Protein AF-A0A7S2JYT9-F1 (afdb_monomer_lite)

Structure (mmCIF, N/CA/C/O backbone):
data_AF-A0A7S2JYT9-F1
#
_entry.id   AF-A0A7S2JYT9-F1
#
loop_
_atom_site.group_PDB
_atom_site.id
_atom_site.type_symbol
_atom_site.label_atom_id
_atom_site.label_alt_id
_atom_site.label_comp_id
_atom_site.label_asym_id
_atom_site.label_entity_id
_atom_site.label_seq_id
_atom_site.pdbx_PDB_ins_code
_atom_site.Cartn_x
_atom_site.Cartn_y
_atom_site.Cartn_z
_atom_site.occupancy
_atom_site.B_iso_or_equiv
_atom_site.auth_seq_id
_atom_site.auth_comp_id
_atom_site.auth_asym_id
_atom_site.auth_atom_id
_atom_site.pdbx_PDB_model_num
ATOM 1 N N . MET A 1 1 ? 10.009 13.148 -35.431 1.00 74.81 1 MET A N 1
ATOM 2 C CA . MET A 1 1 ? 9.912 14.023 -34.236 1.00 74.81 1 MET A CA 1
ATOM 3 C C . MET A 1 1 ? 8.494 14.041 -33.675 1.00 74.81 1 MET A C 1
ATOM 5 O O . MET A 1 1 ? 8.329 13.652 -32.532 1.00 74.81 1 MET A O 1
ATOM 9 N N . VAL A 1 2 ? 7.475 14.397 -34.470 1.00 88.69 2 VAL A N 1
ATOM 10 C CA . VAL A 1 2 ? 6.062 14.398 -34.026 1.00 88.69 2 VAL A CA 1
ATOM 11 C C . VAL A 1 2 ? 5.580 13.004 -33.599 1.00 88.69 2 VAL A C 1
ATOM 13 O O . VAL A 1 2 ? 5.034 12.860 -32.515 1.00 88.69 2 VAL A O 1
ATOM 16 N N . GLU A 1 3 ? 5.858 11.960 -34.383 1.00 90.75 3 GLU A N 1
ATOM 17 C CA . GLU A 1 3 ? 5.462 10.581 -34.036 1.00 90.75 3 GLU A CA 1
ATOM 18 C C . GLU A 1 3 ? 6.107 10.079 -32.736 1.00 90.75 3 GLU A C 1
ATOM 20 O O . GLU A 1 3 ? 5.446 9.440 -31.922 1.00 90.75 3 GLU A O 1
ATOM 25 N N . ALA A 1 4 ? 7.378 10.421 -32.504 1.00 89.44 4 ALA A N 1
ATOM 26 C CA . ALA A 1 4 ? 8.089 10.062 -31.277 1.00 89.44 4 ALA A CA 1
ATOM 27 C C . ALA A 1 4 ? 7.482 10.748 -30.040 1.00 89.44 4 ALA A C 1
ATOM 29 O O . ALA A 1 4 ? 7.328 10.108 -29.003 1.00 89.44 4 ALA A O 1
ATOM 30 N N . LEU A 1 5 ? 7.079 12.018 -30.165 1.00 87.81 5 LEU A N 1
ATOM 31 C CA . LEU A 1 5 ? 6.386 12.746 -29.098 1.00 87.81 5 LEU A CA 1
ATOM 32 C C . LEU A 1 5 ? 5.011 12.134 -28.805 1.00 87.81 5 LEU A C 1
ATOM 34 O O . LEU A 1 5 ? 4.686 11.880 -27.650 1.00 87.81 5 LEU A O 1
ATOM 38 N N . VAL A 1 6 ? 4.237 11.805 -29.843 1.00 93.50 6 VAL A N 1
ATOM 39 C CA . VAL A 1 6 ? 2.924 11.155 -29.686 1.00 93.50 6 VAL A CA 1
ATOM 40 C C . VAL A 1 6 ? 3.054 9.789 -29.004 1.00 93.50 6 VAL A C 1
ATOM 42 O O . VAL A 1 6 ? 2.253 9.461 -28.126 1.00 93.50 6 VAL A O 1
ATOM 45 N N . ALA A 1 7 ? 4.070 9.000 -29.366 1.00 92.75 7 ALA A N 1
ATOM 46 C CA . ALA A 1 7 ? 4.347 7.717 -28.726 1.00 92.75 7 ALA A CA 1
ATOM 47 C C . ALA A 1 7 ? 4.729 7.884 -27.245 1.00 92.75 7 ALA A C 1
ATOM 49 O O . ALA A 1 7 ? 4.215 7.158 -26.392 1.00 92.75 7 ALA A O 1
ATOM 50 N N . GLN A 1 8 ? 5.573 8.868 -26.925 1.00 91.12 8 GLN A N 1
ATOM 51 C CA . GLN A 1 8 ? 5.970 9.166 -25.549 1.00 91.12 8 GLN A CA 1
ATOM 52 C C . GLN A 1 8 ? 4.782 9.627 -24.694 1.00 91.12 8 GLN A C 1
ATOM 54 O O . GLN A 1 8 ? 4.602 9.144 -23.578 1.00 91.12 8 GLN A O 1
ATOM 59 N N . GLU A 1 9 ? 3.924 10.503 -25.217 1.00 93.00 9 GLU A N 1
ATOM 60 C CA . GLU A 1 9 ? 2.704 10.920 -24.522 1.00 93.00 9 GLU A CA 1
ATOM 61 C C . GLU A 1 9 ? 1.734 9.754 -24.303 1.00 93.00 9 GLU A C 1
ATOM 63 O O . GLU A 1 9 ? 1.107 9.641 -23.248 1.00 93.00 9 GLU A O 1
ATOM 68 N N . ALA A 1 10 ? 1.587 8.874 -25.298 1.00 93.31 10 ALA A N 1
ATOM 69 C CA . ALA A 1 10 ? 0.753 7.687 -25.169 1.00 93.31 10 ALA A CA 1
ATOM 70 C C . ALA A 1 10 ? 1.278 6.746 -24.074 1.00 93.31 10 ALA A C 1
ATOM 72 O O . ALA A 1 10 ? 0.476 6.245 -23.281 1.00 93.31 10 ALA A O 1
ATOM 73 N N . ALA A 1 11 ? 2.600 6.557 -23.999 1.00 92.88 11 ALA A N 1
ATOM 74 C CA . ALA A 1 11 ? 3.252 5.793 -22.942 1.00 92.88 11 ALA A CA 1
ATOM 75 C C . ALA A 1 11 ? 3.037 6.436 -21.562 1.00 92.88 11 ALA A C 1
ATOM 77 O O . ALA A 1 11 ? 2.594 5.747 -20.645 1.00 92.88 11 ALA A O 1
ATOM 78 N N . GLY A 1 12 ? 3.220 7.755 -21.436 1.00 92.12 12 GLY A N 1
ATOM 79 C CA . GLY A 1 12 ? 2.976 8.481 -20.184 1.00 92.12 12 GLY A CA 1
ATOM 80 C C . GLY A 1 12 ? 1.532 8.336 -19.689 1.00 92.12 12 GLY A C 1
ATOM 81 O O . GLY A 1 12 ? 1.294 7.955 -18.545 1.00 92.12 12 GLY A O 1
ATOM 82 N N . ARG A 1 13 ? 0.542 8.504 -20.578 1.00 93.69 13 ARG A N 1
ATOM 83 C CA . ARG A 1 13 ? -0.877 8.280 -20.235 1.00 93.69 13 ARG A CA 1
ATOM 84 C C . ARG A 1 13 ? -1.160 6.834 -19.825 1.00 93.69 13 ARG A C 1
ATOM 86 O O . ARG A 1 13 ? -2.035 6.580 -18.996 1.00 93.69 13 ARG A O 1
ATOM 93 N N . ALA A 1 14 ? -0.4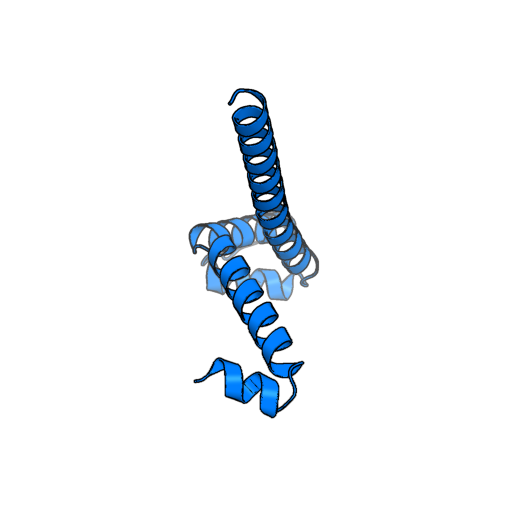87 5.863 -20.440 1.00 93.50 14 ALA A N 1
ATOM 94 C CA . ALA A 1 14 ? -0.628 4.463 -20.060 1.00 93.50 14 ALA A CA 1
ATOM 95 C C . ALA A 1 14 ? -0.054 4.205 -18.659 1.00 93.50 14 ALA A C 1
ATOM 97 O O . ALA A 1 14 ? -0.731 3.575 -17.846 1.00 93.50 14 ALA A O 1
ATOM 98 N N . GLU A 1 15 ? 1.127 4.741 -18.356 1.00 92.06 15 GLU A N 1
ATOM 99 C CA . GLU A 1 15 ? 1.771 4.621 -17.048 1.00 92.06 15 GLU A CA 1
ATOM 100 C C . GLU A 1 15 ? 0.934 5.266 -15.934 1.00 92.06 15 GLU A C 1
ATOM 102 O O . GLU A 1 15 ? 0.695 4.638 -14.901 1.00 92.06 15 GLU A O 1
ATOM 107 N N . GLU A 1 16 ? 0.399 6.467 -16.160 1.00 91.38 16 GLU A N 1
ATOM 108 C CA . GLU A 1 16 ? -0.484 7.143 -15.203 1.00 91.38 16 GLU A CA 1
ATOM 109 C C . GLU A 1 16 ? -1.741 6.324 -14.904 1.00 91.38 16 GLU A C 1
ATOM 111 O O . GLU A 1 16 ? -2.113 6.144 -13.741 1.00 91.38 16 GLU A O 1
ATOM 116 N N . ARG A 1 17 ? -2.381 5.770 -15.943 1.00 93.56 17 ARG A N 1
ATOM 117 C CA . ARG A 1 17 ? -3.550 4.893 -15.775 1.00 93.56 17 ARG A CA 1
ATOM 118 C C . ARG A 1 17 ? -3.204 3.641 -14.984 1.00 93.56 17 ARG A C 1
ATOM 120 O O . ARG A 1 17 ? -3.973 3.257 -14.105 1.00 93.56 17 ARG A O 1
ATOM 127 N N . GLN A 1 18 ? -2.058 3.025 -15.261 1.00 91.56 18 GLN A N 1
ATOM 128 C CA . GLN A 1 18 ? -1.603 1.859 -14.509 1.00 91.56 18 GLN A CA 1
ATOM 129 C C . GLN A 1 18 ? -1.310 2.214 -13.049 1.00 91.56 18 GLN A C 1
ATOM 131 O O . GLN A 1 18 ? -1.725 1.487 -12.150 1.00 91.56 18 GLN A O 1
ATOM 136 N N . ARG A 1 19 ? -0.656 3.349 -12.785 1.00 89.19 19 ARG A N 1
ATOM 137 C CA . ARG A 1 19 ? -0.399 3.824 -11.421 1.00 89.19 19 ARG A CA 1
ATOM 138 C C . ARG A 1 19 ? -1.704 4.076 -10.669 1.00 89.19 19 ARG A C 1
ATOM 140 O O . ARG A 1 19 ? -1.854 3.606 -9.544 1.00 89.19 19 ARG A O 1
ATOM 147 N N . ALA A 1 20 ? -2.664 4.754 -11.295 1.00 92.19 20 ALA A N 1
ATOM 148 C CA . ALA A 1 20 ? -3.981 4.989 -10.713 1.00 92.19 20 ALA A CA 1
ATOM 149 C C . ALA A 1 20 ? -4.738 3.678 -10.444 1.00 92.19 20 ALA A C 1
ATOM 151 O O . ALA A 1 20 ? -5.385 3.548 -9.405 1.00 92.19 20 ALA A O 1
ATOM 152 N N . ALA A 1 21 ? -4.640 2.695 -11.344 1.00 92.75 21 ALA A N 1
ATOM 153 C CA . ALA A 1 21 ? -5.233 1.376 -11.149 1.00 92.75 21 ALA A CA 1
ATOM 154 C C . ALA A 1 21 ? -4.614 0.646 -9.947 1.00 92.75 21 ALA A C 1
ATOM 156 O O . ALA A 1 21 ? -5.360 0.182 -9.089 1.00 92.75 21 ALA A O 1
ATOM 157 N N . ARG A 1 22 ? -3.277 0.633 -9.828 1.00 91.88 22 ARG A N 1
ATOM 158 C CA . ARG A 1 22 ? -2.564 0.034 -8.683 1.00 91.88 22 ARG A CA 1
ATOM 159 C C . ARG A 1 22 ? -2.971 0.668 -7.352 1.00 91.88 22 ARG A C 1
ATOM 161 O O . ARG A 1 22 ? -3.252 -0.041 -6.393 1.00 91.88 22 ARG A O 1
ATOM 168 N N . LEU A 1 23 ? -3.057 1.999 -7.301 1.00 93.00 23 LEU A N 1
ATOM 169 C CA . LEU A 1 23 ? -3.496 2.718 -6.100 1.00 93.00 23 LEU A CA 1
ATOM 170 C C . LEU A 1 23 ? -4.926 2.332 -5.695 1.00 93.00 23 LEU A C 1
ATOM 172 O O . LEU A 1 23 ? -5.190 2.056 -4.527 1.00 93.00 23 LEU A O 1
ATOM 176 N N . ARG A 1 24 ? -5.851 2.280 -6.662 1.00 93.25 24 ARG A N 1
ATOM 177 C CA . ARG A 1 24 ? -7.245 1.885 -6.407 1.00 93.25 24 ARG A CA 1
ATOM 178 C C . ARG A 1 24 ? -7.349 0.444 -5.934 1.00 93.25 24 ARG A C 1
ATOM 180 O O . ARG A 1 24 ? -8.103 0.183 -5.005 1.00 93.25 24 ARG A O 1
ATOM 187 N N . GLU A 1 25 ? -6.605 -0.465 -6.553 1.00 94.25 25 GLU A N 1
ATOM 188 C CA . GLU A 1 25 ? -6.590 -1.880 -6.184 1.00 94.25 25 GLU A CA 1
ATOM 189 C C . GLU A 1 25 ? -6.209 -2.058 -4.712 1.00 94.25 25 GLU A C 1
ATO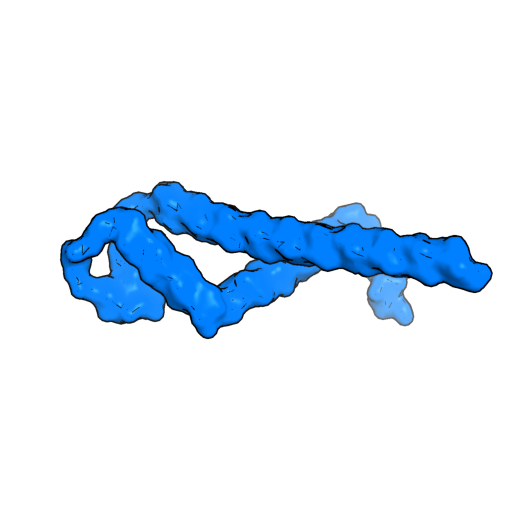M 191 O O . GLU A 1 25 ? -6.950 -2.694 -3.968 1.00 94.25 25 GLU A O 1
ATOM 196 N N . VAL A 1 26 ? -5.126 -1.414 -4.270 1.00 95.44 26 VAL A N 1
ATOM 197 C CA . VAL A 1 26 ? -4.662 -1.476 -2.877 1.00 95.44 26 VAL A CA 1
ATOM 198 C C . VAL A 1 26 ? -5.722 -0.955 -1.900 1.00 95.44 26 VAL A C 1
ATOM 200 O O . VAL A 1 26 ? -5.985 -1.578 -0.872 1.00 95.44 26 VAL A O 1
ATOM 203 N N . VAL A 1 27 ? -6.383 0.159 -2.223 1.00 95.06 27 VAL A N 1
ATOM 204 C CA . VAL A 1 27 ? -7.450 0.721 -1.376 1.00 95.06 27 VAL A CA 1
ATOM 205 C C . VAL A 1 27 ? -8.673 -0.201 -1.323 1.00 95.06 27 VAL A C 1
ATOM 207 O O . VAL A 1 27 ? -9.251 -0.389 -0.253 1.00 95.06 27 VAL A O 1
ATOM 210 N N . VAL A 1 28 ? -9.071 -0.784 -2.457 1.00 96.00 28 VAL A N 1
ATOM 211 C CA . VAL A 1 28 ? -10.215 -1.705 -2.539 1.00 96.00 28 VAL A CA 1
ATOM 212 C C . VAL A 1 28 ? -9.933 -2.995 -1.779 1.00 96.00 28 VAL A C 1
ATOM 214 O O . VAL A 1 28 ? -10.781 -3.424 -1.001 1.00 96.00 28 VAL A O 1
ATOM 217 N N . GLN A 1 29 ? -8.746 -3.579 -1.952 1.00 95.38 29 GLN A N 1
ATOM 218 C CA . GLN A 1 29 ? -8.319 -4.764 -1.209 1.00 95.38 29 GLN A CA 1
ATOM 219 C C . GLN A 1 29 ? -8.330 -4.485 0.290 1.00 95.38 29 GLN A C 1
ATOM 221 O O . GLN A 1 29 ? -8.959 -5.229 1.042 1.00 95.38 29 GLN A O 1
ATOM 226 N N . LYS A 1 30 ? -7.749 -3.357 0.724 1.00 96.06 30 LYS A N 1
ATOM 227 C CA . LYS A 1 30 ? -7.724 -3.024 2.147 1.00 96.06 30 LYS A CA 1
ATOM 228 C C . LYS A 1 30 ? -9.122 -2.837 2.733 1.00 96.06 30 LYS A C 1
ATOM 230 O O . LYS A 1 30 ? -9.403 -3.296 3.840 1.00 96.06 30 LYS A O 1
ATOM 235 N N . LYS A 1 31 ? -10.018 -2.194 1.984 1.00 95.44 31 LYS A N 1
ATOM 236 C CA . LYS A 1 31 ? -11.418 -2.044 2.384 1.00 95.44 31 LYS A CA 1
ATOM 237 C C . LYS A 1 31 ? -12.119 -3.401 2.484 1.00 95.44 31 LYS A C 1
ATOM 239 O O . LYS A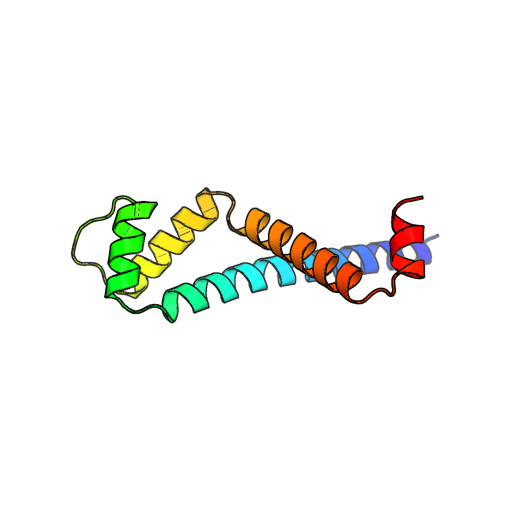 1 31 ? -12.802 -3.639 3.473 1.00 95.44 31 LYS A O 1
ATOM 244 N N . ALA A 1 32 ? -11.922 -4.287 1.510 1.00 96.00 32 ALA A N 1
ATOM 245 C CA . ALA A 1 32 ? -12.508 -5.625 1.514 1.00 96.00 32 ALA A CA 1
ATOM 246 C C . ALA A 1 32 ? -12.010 -6.473 2.697 1.00 96.00 32 ALA A C 1
ATOM 248 O O . ALA A 1 32 ? -12.815 -7.153 3.327 1.00 96.00 32 ALA A O 1
ATOM 249 N N . GLU A 1 33 ? -10.722 -6.386 3.053 1.00 95.06 33 GLU A 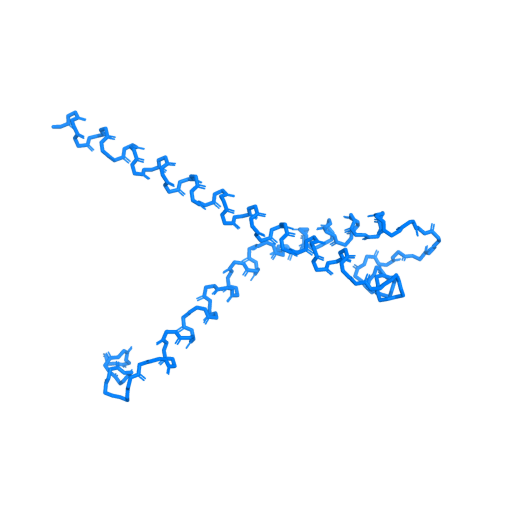N 1
ATOM 250 C CA . GLU A 1 33 ? -10.173 -7.023 4.261 1.00 95.06 33 GLU A CA 1
ATOM 251 C C . GLU A 1 33 ? -10.919 -6.567 5.522 1.00 95.06 33 GLU A C 1
ATOM 253 O O . GLU A 1 33 ? -11.360 -7.392 6.319 1.00 95.06 33 GLU A O 1
ATOM 258 N N . LEU A 1 34 ? -11.102 -5.254 5.692 1.00 94.94 34 LEU A N 1
ATOM 259 C CA . LEU A 1 34 ? -11.813 -4.699 6.844 1.00 94.94 34 LEU A CA 1
ATOM 260 C C . LEU A 1 34 ? -13.307 -5.063 6.826 1.00 94.94 34 LEU A C 1
ATOM 262 O O . LEU A 1 34 ? -13.885 -5.369 7.865 1.00 94.94 34 LEU A O 1
ATOM 266 N N . GLU A 1 35 ? -13.955 -5.065 5.663 1.00 94.75 35 GLU A N 1
ATOM 267 C CA . GLU A 1 35 ? -15.361 -5.469 5.543 1.00 94.75 35 GLU A CA 1
ATOM 268 C C . GLU A 1 35 ? -15.562 -6.968 5.811 1.00 94.75 35 GLU A C 1
ATOM 270 O O . GLU A 1 35 ? -16.605 -7.354 6.349 1.00 94.75 35 GLU A O 1
ATOM 275 N N . ALA A 1 36 ? -14.568 -7.806 5.511 1.00 95.81 36 ALA A N 1
ATOM 276 C CA . ALA A 1 36 ? -14.585 -9.235 5.809 1.00 95.81 36 ALA A CA 1
ATOM 277 C C . ALA A 1 36 ? -14.372 -9.540 7.303 1.00 95.81 36 ALA A C 1
ATOM 279 O O . ALA A 1 36 ? -14.879 -10.552 7.790 1.00 95.81 36 ALA A O 1
ATOM 280 N N . MET A 1 37 ? -13.692 -8.663 8.051 1.00 93.81 37 MET A N 1
ATOM 281 C CA . MET A 1 37 ? -13.462 -8.867 9.484 1.00 93.81 37 MET A CA 1
ATOM 282 C C . MET A 1 37 ? -14.775 -8.900 10.295 1.00 93.81 37 MET A C 1
ATOM 284 O O . MET A 1 37 ? -15.751 -8.184 9.997 1.00 93.81 37 MET A O 1
ATOM 288 N N . PRO A 1 38 ? -14.835 -9.716 11.362 1.00 94.25 38 PRO A N 1
ATOM 289 C CA . PRO A 1 38 ? -15.960 -9.719 12.281 1.00 94.25 38 PRO A CA 1
ATOM 290 C C . PRO A 1 38 ? -16.012 -8.414 13.086 1.00 94.25 38 PRO A C 1
ATOM 292 O O . PRO A 1 38 ? -15.009 -7.758 13.360 1.00 94.25 38 PRO A O 1
ATOM 295 N N . MET A 1 39 ? -17.218 -8.034 13.510 1.00 90.25 39 MET A N 1
ATOM 296 C CA . MET A 1 39 ? -17.457 -6.761 14.204 1.00 90.25 39 MET A CA 1
ATOM 297 C C . MET A 1 39 ? -16.659 -6.614 15.512 1.00 90.25 39 MET A C 1
ATOM 299 O O . MET A 1 39 ? -16.308 -5.497 15.892 1.00 90.25 39 MET A O 1
ATOM 303 N N . ALA A 1 40 ? -16.382 -7.726 16.201 1.00 90.69 40 ALA A N 1
ATOM 304 C CA . ALA A 1 40 ? -15.572 -7.733 17.417 1.00 90.69 40 ALA A CA 1
ATOM 305 C C . ALA A 1 40 ? -14.125 -7.305 17.126 1.00 90.69 40 ALA A C 1
ATOM 307 O O . ALA A 1 40 ? -13.646 -6.357 17.740 1.00 90.69 40 ALA A O 1
ATOM 308 N N . GLU A 1 41 ? -13.489 -7.911 16.119 1.00 92.00 41 GLU A N 1
ATOM 309 C CA . GLU A 1 41 ? -12.132 -7.552 15.691 1.00 92.00 41 GLU A CA 1
ATOM 310 C C . GLU A 1 41 ? -12.062 -6.104 15.205 1.00 92.00 41 GLU A C 1
ATOM 312 O O . GLU A 1 41 ? -11.184 -5.358 15.626 1.00 92.00 41 GLU A O 1
ATOM 317 N N . LEU A 1 42 ? -13.040 -5.657 14.408 1.00 91.56 42 LEU A N 1
ATOM 318 C CA . LEU A 1 42 ? -13.114 -4.259 13.968 1.00 91.56 42 LEU A CA 1
ATOM 319 C C . LEU A 1 42 ? -13.231 -3.279 15.135 1.00 91.56 42 LEU A C 1
ATOM 321 O O . LEU A 1 42 ? -12.672 -2.184 15.089 1.00 91.56 42 LEU A O 1
ATOM 325 N N . ARG A 1 43 ? -13.970 -3.634 16.190 1.00 88.81 43 ARG A N 1
ATOM 326 C CA . ARG A 1 43 ? -14.074 -2.793 17.386 1.00 88.81 43 ARG A CA 1
ATOM 327 C C . ARG A 1 43 ? -12.737 -2.688 18.104 1.00 88.81 43 ARG A C 1
ATOM 329 O O . ARG A 1 43 ? -12.375 -1.588 18.530 1.00 88.81 43 ARG A O 1
ATOM 336 N N . ASP A 1 44 ? -12.043 -3.804 18.246 1.00 90.94 44 ASP A N 1
ATOM 337 C CA . ASP A 1 44 ? -10.783 -3.867 18.971 1.00 90.94 44 ASP A CA 1
ATOM 338 C C . ASP A 1 44 ? -9.687 -3.119 18.184 1.00 90.94 44 ASP A C 1
ATOM 340 O O . ASP A 1 44 ? -9.012 -2.260 18.752 1.00 90.94 44 ASP A O 1
ATOM 344 N N . LEU A 1 45 ? -9.638 -3.287 16.855 1.00 89.81 45 LEU A N 1
ATOM 345 C CA . LEU A 1 45 ? -8.809 -2.495 15.934 1.00 89.81 45 LEU A CA 1
ATOM 346 C C . LEU A 1 45 ? -9.113 -0.995 16.009 1.00 89.81 45 LEU A C 1
ATOM 348 O O . LEU A 1 45 ? -8.197 -0.198 16.177 1.00 89.81 45 LEU A O 1
ATOM 352 N N . CYS A 1 46 ? -10.383 -0.576 15.945 1.00 89.31 46 CYS A N 1
ATOM 353 C CA . CYS A 1 46 ? -10.735 0.844 16.103 1.00 89.31 46 CYS A CA 1
ATOM 354 C C . CYS A 1 46 ? -10.281 1.411 17.454 1.00 89.31 46 CYS A C 1
ATOM 356 O O . CYS A 1 46 ? -9.938 2.589 17.546 1.00 89.31 46 CYS A O 1
ATOM 358 N N . SER A 1 47 ? -10.322 0.593 18.506 1.00 87.81 47 SER A N 1
ATOM 359 C CA . SER A 1 47 ? -9.922 1.012 19.848 1.00 87.81 47 SER A CA 1
ATOM 360 C C . SER A 1 47 ? -8.405 1.171 19.954 1.00 87.81 47 SER A C 1
ATOM 362 O O . SER A 1 47 ? -7.955 2.085 20.640 1.00 87.81 47 SER A O 1
ATOM 364 N N . ALA A 1 48 ? -7.641 0.310 19.278 1.00 87.19 48 ALA A N 1
ATOM 365 C CA . ALA A 1 48 ? -6.182 0.348 19.246 1.00 87.19 48 ALA A CA 1
ATOM 366 C C . ALA A 1 48 ? -5.639 1.454 18.325 1.00 87.19 48 ALA A C 1
ATOM 368 O O . ALA A 1 48 ? -4.821 2.257 18.757 1.00 87.19 48 ALA A O 1
ATOM 369 N N . GLU A 1 49 ? -6.127 1.521 17.085 1.00 82.31 49 GLU A N 1
ATOM 370 C CA . GLU A 1 49 ? -5.573 2.384 16.031 1.00 82.31 49 GLU A CA 1
ATOM 371 C C . GLU A 1 49 ? -6.134 3.810 16.072 1.00 82.31 49 GLU A C 1
ATOM 373 O O . GLU A 1 49 ? -5.410 4.778 15.867 1.00 82.31 49 GLU A O 1
ATOM 378 N N . ALA A 1 50 ? -7.435 3.957 16.343 1.00 75.75 50 ALA A N 1
ATOM 379 C CA . ALA A 1 50 ? -8.116 5.255 16.299 1.00 75.75 50 ALA A CA 1
ATOM 380 C C . ALA A 1 50 ? -8.497 5.788 17.690 1.00 75.75 50 ALA A C 1
ATOM 382 O O . ALA A 1 50 ? -9.008 6.900 17.80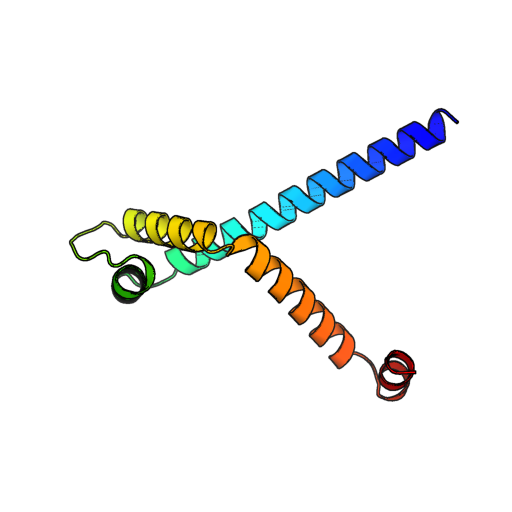4 1.00 75.75 50 ALA A O 1
ATOM 383 N N . GLY A 1 51 ? -8.304 5.000 18.755 1.00 78.75 51 GLY A N 1
ATOM 384 C CA . GLY A 1 51 ? -8.717 5.364 20.116 1.00 78.75 51 GLY A CA 1
ATOM 385 C C . GLY A 1 51 ? -10.237 5.466 20.304 1.00 78.75 51 GLY A C 1
ATOM 386 O O . GLY A 1 51 ? -10.707 6.021 21.299 1.00 78.75 51 GLY A O 1
ATOM 387 N N . VAL A 1 52 ? -11.031 4.945 19.363 1.00 77.00 52 VAL A N 1
ATOM 388 C CA . VAL A 1 52 ? -12.478 5.184 19.306 1.00 77.00 52 VAL A CA 1
ATOM 389 C C . VAL A 1 52 ? -13.236 4.094 20.045 1.00 77.00 52 VAL A C 1
ATOM 391 O O . VAL A 1 52 ? -13.295 2.936 19.626 1.00 77.00 52 VAL A O 1
ATOM 394 N N . LYS A 1 53 ? -13.888 4.501 21.134 1.00 74.12 53 LYS A N 1
ATOM 395 C CA . LYS A 1 53 ? -14.739 3.652 21.973 1.00 74.12 53 LYS A CA 1
ATOM 396 C C . LYS A 1 53 ? -16.192 4.105 21.837 1.00 74.12 53 LYS A C 1
ATOM 398 O O . LYS A 1 53 ? -16.469 5.298 21.842 1.00 74.12 53 LYS A O 1
ATOM 403 N N . GLY A 1 54 ? -17.121 3.159 21.710 1.00 75.69 54 GLY A N 1
ATOM 404 C CA . GLY A 1 54 ? -18.555 3.454 21.599 1.00 75.69 54 GLY A CA 1
ATOM 405 C C . GLY A 1 54 ? -19.307 2.522 20.652 1.00 75.69 54 GLY A C 1
ATOM 406 O O . GLY A 1 54 ? -18.709 1.649 20.012 1.00 75.69 54 GLY A O 1
ATOM 407 N N . GLN A 1 55 ? -20.628 2.701 20.573 1.00 77.94 55 GLN A N 1
ATOM 408 C CA . GLN A 1 55 ? -21.476 2.018 19.597 1.00 77.94 55 GLN A CA 1
ATOM 409 C C . GLN A 1 55 ? -21.375 2.729 18.246 1.00 77.94 55 GLN A C 1
ATOM 411 O O . GLN A 1 55 ? -21.867 3.836 18.066 1.00 77.94 55 GLN A O 1
ATOM 416 N N . LEU A 1 56 ? -20.722 2.064 17.299 1.00 85.12 56 LEU A N 1
ATOM 417 C CA . LEU A 1 56 ? -20.639 2.464 15.901 1.00 85.12 56 LEU A CA 1
ATOM 418 C C . LEU A 1 56 ? -21.160 1.322 15.044 1.00 85.12 56 LEU A C 1
ATOM 420 O O . LEU A 1 56 ? -21.034 0.153 15.422 1.00 85.12 56 LEU A O 1
ATOM 424 N N . THR A 1 57 ? -21.704 1.659 13.879 1.00 92.12 57 THR A N 1
ATOM 425 C CA . THR A 1 57 ? -22.037 0.651 12.870 1.00 92.12 57 THR A CA 1
ATOM 426 C C . THR A 1 57 ? -20.759 0.005 12.333 1.00 92.12 57 THR A C 1
ATOM 428 O O . THR A 1 57 ? -19.673 0.588 12.414 1.00 92.12 57 THR A O 1
ATOM 431 N N . LYS A 1 58 ? -20.878 -1.197 11.757 1.00 91.88 58 LYS A N 1
ATOM 432 C CA . LYS A 1 58 ? -19.745 -1.866 11.102 1.00 91.88 58 LYS A CA 1
ATOM 433 C C . LYS A 1 58 ? -19.127 -0.976 10.018 1.00 91.88 58 LYS A C 1
ATOM 435 O O . LYS A 1 58 ? -17.910 -0.829 9.985 1.00 91.88 58 LYS A O 1
ATOM 440 N N . GLN A 1 59 ? -19.958 -0.317 9.210 1.00 93.25 59 GLN A N 1
ATOM 441 C CA . GLN A 1 59 ? -19.484 0.544 8.128 1.00 93.25 59 GLN A CA 1
ATOM 442 C C . GLN A 1 59 ? -18.696 1.747 8.647 1.00 93.25 59 GLN A C 1
ATOM 444 O O . GLN A 1 59 ? -17.600 2.015 8.166 1.00 93.25 59 GLN A O 1
ATOM 449 N N . SER A 1 60 ? -19.194 2.408 9.695 1.00 92.06 60 SER A N 1
ATOM 450 C CA . SER A 1 60 ? -18.488 3.534 10.312 1.00 92.06 60 SER A CA 1
ATOM 451 C C . SER A 1 60 ? -17.118 3.116 10.858 1.00 92.06 60 SER A C 1
ATOM 453 O O . SER A 1 60 ? -16.161 3.873 10.751 1.00 92.06 60 SER A O 1
ATOM 455 N N . ARG A 1 61 ? -16.985 1.897 11.402 1.00 91.75 61 ARG A N 1
ATOM 456 C CA . ARG A 1 61 ? -15.683 1.370 11.848 1.00 91.75 61 ARG A CA 1
ATOM 457 C C . ARG A 1 61 ? -14.712 1.165 10.693 1.00 91.75 61 ARG A C 1
ATOM 459 O O . ARG A 1 61 ? -13.561 1.577 10.798 1.00 91.75 61 ARG A O 1
ATOM 466 N N . VAL A 1 62 ? -15.182 0.563 9.601 1.00 94.25 62 VAL A N 1
ATOM 467 C CA . VAL A 1 62 ? -14.378 0.364 8.387 1.00 94.25 62 VAL A CA 1
ATOM 468 C C . VAL A 1 62 ? -13.897 1.706 7.842 1.00 94.25 62 VAL A C 1
ATOM 470 O O . VAL A 1 62 ? -12.712 1.859 7.577 1.00 94.25 62 VAL A O 1
ATOM 473 N N . GLU A 1 63 ? -14.780 2.698 7.725 1.00 93.62 63 GLU A N 1
ATOM 474 C CA . GLU A 1 63 ? -14.427 4.032 7.225 1.00 93.62 63 GLU A CA 1
ATOM 475 C C . GLU A 1 63 ? -13.383 4.728 8.105 1.00 93.62 63 GLU A C 1
ATOM 477 O O . GLU A 1 63 ? -12.420 5.296 7.591 1.00 93.62 63 GLU A O 1
ATOM 482 N N . MET A 1 64 ? -13.523 4.639 9.430 1.00 91.75 64 MET A N 1
ATOM 483 C CA . MET A 1 64 ? -12.548 5.214 10.359 1.00 91.75 64 MET A CA 1
ATOM 484 C C . MET A 1 64 ? -11.188 4.522 10.281 1.00 91.75 64 MET A C 1
ATOM 486 O O . MET A 1 64 ? -10.165 5.201 10.261 1.00 91.75 64 MET A O 1
ATOM 490 N N . LEU A 1 65 ? -11.165 3.189 10.204 1.00 93.56 65 LEU A N 1
ATOM 491 C CA . LEU A 1 65 ? -9.924 2.428 10.050 1.00 93.56 65 LEU A CA 1
ATOM 492 C C . LEU A 1 65 ? -9.261 2.696 8.699 1.00 93.56 65 LEU A C 1
ATOM 494 O O . LEU A 1 65 ? -8.047 2.856 8.645 1.00 93.56 65 LEU A O 1
ATOM 498 N N . MET A 1 66 ? -10.045 2.812 7.624 1.00 95.00 66 MET A N 1
ATOM 499 C CA . MET A 1 66 ? -9.538 3.210 6.310 1.00 95.00 66 MET A CA 1
ATOM 500 C C . MET A 1 66 ? -8.903 4.596 6.355 1.00 95.00 66 MET A C 1
ATOM 502 O O . MET A 1 66 ? -7.824 4.782 5.799 1.00 95.00 66 MET A O 1
ATOM 506 N N . LYS A 1 67 ? -9.542 5.552 7.036 1.00 93.62 67 LYS A N 1
ATOM 507 C CA . LYS A 1 67 ? -9.003 6.900 7.209 1.00 93.62 67 LYS A CA 1
ATOM 508 C C . LYS A 1 67 ? -7.695 6.884 8.003 1.00 93.62 67 LYS A C 1
ATOM 510 O O . LYS A 1 67 ? -6.702 7.400 7.508 1.00 93.62 67 LYS A O 1
ATOM 515 N N . ALA A 1 68 ? -7.674 6.243 9.172 1.00 92.75 68 ALA A N 1
ATOM 516 C CA . ALA A 1 68 ? -6.470 6.141 10.000 1.00 92.75 68 ALA A CA 1
ATOM 517 C C . ALA A 1 68 ? -5.315 5.459 9.246 1.00 92.75 68 ALA A C 1
ATOM 519 O O . ALA A 1 68 ? -4.176 5.914 9.281 1.00 92.75 68 ALA A O 1
ATOM 520 N N . TRP A 1 69 ? -5.620 4.400 8.493 1.00 94.81 69 TRP A N 1
ATOM 521 C CA . TRP A 1 69 ? -4.641 3.707 7.663 1.00 94.81 69 TRP A CA 1
ATOM 522 C C . TRP A 1 69 ? -4.105 4.591 6.527 1.00 94.81 69 TRP A C 1
ATOM 524 O O . TRP A 1 69 ? -2.901 4.588 6.281 1.00 94.81 69 TRP A O 1
ATOM 534 N N . GLN A 1 70 ? -4.958 5.375 5.858 1.00 93.88 70 GLN A N 1
ATOM 535 C CA . GLN A 1 70 ? -4.524 6.330 4.830 1.00 93.88 70 GLN A CA 1
ATOM 536 C C . GLN A 1 70 ? -3.664 7.460 5.412 1.00 93.88 70 GLN A C 1
ATOM 538 O O . GLN A 1 70 ? -2.648 7.801 4.816 1.00 93.88 70 GLN A O 1
ATOM 543 N N . GLU A 1 71 ? -4.032 8.000 6.577 1.00 93.62 71 GLU A N 1
ATOM 544 C CA . GLU A 1 71 ? -3.268 9.038 7.287 1.00 93.62 71 GLU A CA 1
ATOM 545 C C . GLU A 1 71 ? -1.892 8.541 7.758 1.00 93.62 71 GLU A C 1
ATOM 547 O O . GLU A 1 71 ? -0.964 9.332 7.896 1.00 93.62 71 GLU A O 1
ATOM 552 N N . ALA A 1 72 ? -1.737 7.230 7.960 1.00 93.12 72 ALA A N 1
ATOM 553 C CA . ALA A 1 72 ? -0.479 6.588 8.333 1.00 93.12 72 ALA A CA 1
ATOM 554 C C . ALA A 1 72 ? 0.348 6.090 7.125 1.00 93.12 72 ALA A C 1
ATOM 556 O O . ALA A 1 72 ? 1.118 5.130 7.266 1.00 93.12 72 ALA A O 1
ATOM 557 N N . ASP A 1 73 ? 0.188 6.697 5.944 1.00 94.12 73 ASP A N 1
ATOM 558 C CA . ASP A 1 73 ? 0.842 6.318 4.675 1.00 94.12 73 ASP A CA 1
ATOM 559 C C . ASP A 1 73 ? 0.586 4.860 4.259 1.00 94.12 73 ASP A C 1
ATOM 561 O O . ASP A 1 73 ? 1.425 4.191 3.646 1.00 94.12 73 ASP A O 1
ATOM 565 N N . GLY A 1 74 ? -0.575 4.318 4.625 1.00 93.88 74 GLY A N 1
ATOM 566 C CA . GLY A 1 74 ? -0.887 2.905 4.451 1.00 93.88 74 GLY A CA 1
ATOM 567 C C . GLY A 1 74 ? -0.841 2.441 2.996 1.00 93.88 74 GLY A C 1
ATOM 568 O O . GLY A 1 74 ? -0.369 1.336 2.727 1.00 93.88 74 GLY A O 1
ATOM 569 N N . VAL A 1 75 ? -1.271 3.289 2.054 1.00 93.31 75 VAL A N 1
ATOM 570 C CA . VAL A 1 75 ? -1.262 2.979 0.614 1.00 93.31 75 VAL A CA 1
ATOM 571 C C . VAL A 1 75 ? 0.168 2.808 0.103 1.00 93.31 75 VAL A C 1
ATOM 573 O O . VAL A 1 75 ? 0.474 1.802 -0.536 1.00 93.31 75 VAL A O 1
ATOM 576 N N . ASP A 1 76 ? 1.055 3.749 0.423 1.00 93.25 76 ASP A N 1
ATOM 577 C CA . ASP A 1 76 ? 2.449 3.706 -0.024 1.00 93.25 76 ASP A CA 1
ATOM 578 C C . ASP A 1 76 ? 3.207 2.554 0.636 1.00 93.25 76 ASP A C 1
ATOM 580 O O . ASP A 1 76 ? 3.941 1.827 -0.034 1.00 93.25 76 ASP A O 1
ATOM 584 N N . LYS A 1 77 ? 2.966 2.308 1.930 1.00 95.19 77 LYS A N 1
ATOM 585 C CA . LYS A 1 77 ? 3.523 1.148 2.640 1.00 95.19 77 LYS A CA 1
ATOM 586 C C . LYS A 1 77 ? 3.050 -0.173 2.037 1.00 95.19 77 LYS A C 1
ATOM 588 O O . LYS A 1 77 ? 3.853 -1.093 1.903 1.00 95.19 77 LYS A O 1
ATOM 593 N N . ALA A 1 78 ? 1.779 -0.273 1.649 1.00 93.88 78 ALA A N 1
ATOM 594 C CA . ALA A 1 78 ? 1.240 -1.469 1.010 1.00 93.88 78 ALA A CA 1
ATOM 595 C C . ALA A 1 78 ? 1.839 -1.696 -0.386 1.00 93.88 78 ALA A C 1
ATOM 597 O O . ALA A 1 78 ? 2.219 -2.821 -0.703 1.00 93.88 78 ALA A O 1
ATOM 598 N N . LEU A 1 79 ? 2.004 -0.642 -1.192 1.00 93.31 79 LEU A N 1
ATOM 599 C CA . LEU A 1 79 ? 2.687 -0.740 -2.487 1.00 93.31 79 LEU A CA 1
ATOM 600 C C . LEU A 1 79 ? 4.164 -1.120 -2.332 1.00 93.31 79 LEU A C 1
ATOM 602 O O . LEU A 1 79 ? 4.654 -1.981 -3.060 1.00 93.31 79 LEU A O 1
ATOM 606 N N . ALA A 1 80 ? 4.868 -0.521 -1.370 1.00 93.12 80 ALA A N 1
ATOM 607 C CA . ALA A 1 80 ? 6.258 -0.854 -1.077 1.00 93.12 80 ALA A CA 1
ATOM 608 C C . ALA A 1 80 ? 6.405 -2.307 -0.608 1.00 93.12 80 ALA A C 1
ATOM 610 O O . ALA A 1 80 ? 7.338 -2.992 -1.025 1.00 93.12 80 ALA A O 1
ATOM 611 N N . LYS A 1 81 ? 5.475 -2.792 0.225 1.00 93.50 81 LYS A N 1
ATOM 612 C CA . LYS A 1 81 ? 5.429 -4.196 0.636 1.00 93.50 81 LYS A CA 1
ATOM 613 C C . LYS A 1 81 ? 5.201 -5.109 -0.565 1.00 93.50 81 LYS A C 1
ATOM 615 O O . LYS A 1 81 ? 6.015 -5.990 -0.782 1.00 93.50 81 LYS A O 1
ATOM 620 N N . ARG A 1 82 ? 4.186 -4.844 -1.391 1.00 91.38 82 ARG A N 1
ATOM 621 C CA . ARG A 1 82 ? 3.917 -5.630 -2.605 1.00 91.38 82 ARG A CA 1
ATOM 622 C C . ARG A 1 82 ? 5.140 -5.706 -3.520 1.00 91.38 82 ARG A C 1
ATOM 624 O O . ARG A 1 82 ? 5.480 -6.781 -3.985 1.00 91.38 82 ARG A O 1
ATOM 631 N N . SER A 1 83 ? 5.840 -4.589 -3.723 1.00 90.81 83 SER A N 1
ATOM 632 C CA . SER A 1 83 ? 7.068 -4.569 -4.525 1.00 90.81 83 SER A CA 1
ATOM 633 C C . SER A 1 83 ? 8.184 -5.435 -3.927 1.00 90.81 83 SER A C 1
ATOM 635 O O . SER A 1 83 ? 8.927 -6.072 -4.672 1.00 90.81 83 SER A O 1
ATOM 637 N N . ARG A 1 84 ? 8.314 -5.462 -2.595 1.00 93.94 84 ARG A N 1
ATOM 638 C CA . ARG A 1 84 ? 9.273 -6.333 -1.902 1.00 93.94 84 ARG A CA 1
ATOM 639 C C . ARG A 1 84 ? 8.872 -7.797 -2.003 1.00 93.94 84 ARG A C 1
ATOM 641 O O . ARG A 1 84 ? 9.727 -8.599 -2.348 1.00 93.94 84 ARG A O 1
ATOM 648 N N . ASP A 1 85 ? 7.603 -8.112 -1.763 1.00 92.81 85 ASP A N 1
ATOM 649 C CA . ASP A 1 85 ? 7.068 -9.473 -1.827 1.00 92.81 85 ASP A CA 1
ATOM 650 C C . ASP A 1 85 ? 7.232 -10.038 -3.256 1.00 92.81 85 ASP A C 1
ATOM 652 O O . ASP A 1 85 ? 7.788 -11.117 -3.432 1.00 92.81 85 ASP A O 1
ATOM 656 N N . GLU A 1 86 ? 6.894 -9.261 -4.295 1.00 91.94 86 GLU A N 1
ATOM 657 C CA . GLU A 1 86 ? 7.118 -9.630 -5.705 1.00 91.94 86 GLU A CA 1
ATOM 658 C C . GLU A 1 86 ? 8.609 -9.857 -6.011 1.00 91.94 86 GLU A C 1
ATOM 660 O O . GLU A 1 86 ? 8.973 -10.775 -6.749 1.00 91.94 86 GLU A O 1
ATOM 665 N N . ARG A 1 87 ? 9.502 -9.035 -5.444 1.00 92.19 87 ARG A N 1
ATOM 666 C CA . ARG A 1 87 ? 10.950 -9.212 -5.612 1.00 92.19 87 ARG A CA 1
ATOM 667 C C . ARG A 1 87 ? 11.450 -10.465 -4.899 1.00 92.19 87 ARG A C 1
ATOM 669 O O . ARG A 1 87 ? 12.298 -11.165 -5.443 1.00 92.19 87 ARG A O 1
ATOM 676 N N . GLU A 1 88 ? 10.956 -10.735 -3.701 1.00 93.50 88 GLU A N 1
ATOM 677 C CA . GLU A 1 88 ? 11.297 -11.927 -2.932 1.00 93.50 88 GLU A CA 1
ATOM 678 C C . GLU A 1 88 ? 10.834 -13.194 -3.658 1.00 93.50 88 GLU A C 1
ATOM 680 O O . GLU A 1 88 ? 11.625 -14.119 -3.828 1.00 93.50 88 GLU A O 1
ATOM 685 N N . GLU A 1 89 ? 9.608 -13.211 -4.183 1.00 93.19 89 GLU A N 1
ATOM 686 C CA . GLU A 1 89 ? 9.095 -14.304 -5.014 1.00 93.19 89 GLU A CA 1
ATOM 687 C C . GLU A 1 89 ? 9.954 -14.528 -6.262 1.00 93.19 89 GLU A C 1
ATOM 689 O O . GLU A 1 89 ? 10.324 -15.665 -6.557 1.00 93.19 89 GLU A O 1
ATOM 694 N N . GLN A 1 90 ? 10.332 -13.454 -6.966 1.00 90.94 90 GLN A N 1
ATOM 695 C CA . GLN A 1 90 ? 11.236 -13.546 -8.114 1.00 90.94 90 GLN A CA 1
ATOM 696 C C . GLN A 1 90 ? 12.582 -14.159 -7.730 1.00 90.94 90 GLN A C 1
ATOM 698 O O . GLN A 1 90 ? 13.063 -15.041 -8.432 1.00 90.94 90 GLN A O 1
ATOM 703 N N . LEU A 1 91 ? 13.192 -13.705 -6.631 1.00 91.44 91 LEU A N 1
ATOM 704 C CA . LEU A 1 91 ? 14.481 -14.220 -6.168 1.00 91.44 91 LEU A CA 1
ATOM 705 C C . LEU A 1 91 ? 14.385 -15.688 -5.740 1.00 91.44 91 LEU A C 1
ATOM 707 O O . LEU A 1 91 ? 15.266 -16.473 -6.074 1.00 91.44 91 LEU A O 1
ATOM 711 N N . ASN A 1 92 ? 13.306 -16.068 -5.059 1.00 91.75 92 ASN A N 1
ATOM 712 C CA . ASN A 1 92 ? 13.052 -17.448 -4.647 1.00 91.75 92 ASN A CA 1
ATOM 713 C C . ASN A 1 92 ? 12.777 -18.384 -5.834 1.00 91.75 92 ASN A C 1
ATOM 715 O O . ASN A 1 92 ? 13.004 -19.588 -5.726 1.00 91.75 92 ASN A O 1
ATOM 719 N N . ALA A 1 93 ? 12.294 -17.849 -6.958 1.00 93.62 93 ALA A N 1
ATOM 720 C CA . ALA A 1 93 ? 12.072 -18.606 -8.185 1.00 93.62 93 ALA A CA 1
ATOM 721 C C . ALA A 1 93 ? 13.354 -18.833 -9.010 1.00 93.62 93 ALA A C 1
ATOM 723 O O . ALA A 1 93 ? 13.350 -19.681 -9.904 1.00 93.62 93 ALA A O 1
ATOM 724 N N . LEU A 1 94 ? 14.438 -18.094 -8.741 1.00 92.94 94 LEU A N 1
ATOM 725 C CA . LEU A 1 94 ? 15.719 -18.280 -9.425 1.00 92.94 94 LEU A CA 1
ATOM 726 C C . LEU A 1 94 ? 16.455 -19.521 -8.905 1.00 92.94 94 LEU A C 1
ATOM 728 O O . LEU A 1 94 ? 16.420 -19.850 -7.718 1.00 92.94 94 LEU A O 1
ATOM 732 N N . ASP A 1 95 ? 17.187 -20.190 -9.795 1.00 92.25 95 ASP A N 1
ATOM 733 C CA . ASP A 1 95 ? 18.162 -21.195 -9.384 1.00 92.25 95 ASP A CA 1
ATOM 734 C C . ASP A 1 95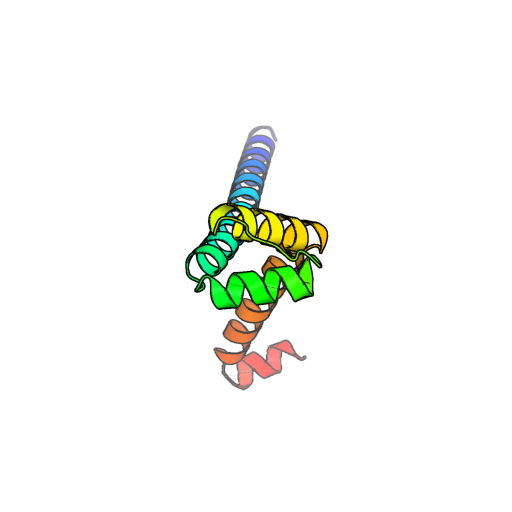 ? 19.393 -20.548 -8.718 1.00 92.25 95 ASP A C 1
ATOM 736 O O . ASP A 1 95 ? 19.595 -19.331 -8.732 1.00 92.25 95 ASP A O 1
ATOM 740 N N . LYS A 1 96 ? 20.241 -21.379 -8.103 1.00 88.81 96 LYS A N 1
ATOM 741 C CA . LYS A 1 96 ? 21.392 -20.910 -7.318 1.00 88.81 96 LYS A CA 1
ATOM 742 C C . LYS A 1 96 ? 22.436 -20.160 -8.148 1.00 88.81 96 LYS A C 1
ATOM 744 O O . LYS A 1 96 ? 23.130 -19.315 -7.584 1.00 88.81 96 LYS A O 1
ATOM 749 N N . GLU A 1 97 ? 22.588 -20.485 -9.429 1.00 89.56 97 GLU A N 1
ATOM 750 C CA . GLU A 1 97 ? 23.561 -19.829 -10.308 1.00 89.56 97 GLU A CA 1
ATOM 751 C C . GLU A 1 97 ? 23.042 -18.449 -10.715 1.00 89.56 97 GLU A C 1
ATOM 753 O O . GLU A 1 97 ? 23.746 -17.452 -10.542 1.00 89.56 97 GLU A O 1
ATOM 758 N N . ALA A 1 98 ? 21.775 -18.369 -11.128 1.00 88.75 98 ALA A N 1
ATOM 759 C CA . ALA A 1 98 ? 21.105 -17.113 -11.448 1.00 88.75 98 ALA A CA 1
ATOM 760 C C . ALA A 1 98 ? 20.997 -16.175 -10.231 1.00 88.75 98 ALA A C 1
ATOM 762 O O . ALA A 1 98 ? 21.175 -14.961 -10.357 1.00 88.75 98 ALA A O 1
ATOM 763 N N . LEU A 1 99 ? 20.757 -16.725 -9.037 1.00 88.50 99 LEU A N 1
ATOM 764 C CA . LEU A 1 99 ? 20.718 -15.945 -7.802 1.00 88.50 99 LEU A CA 1
ATOM 765 C C . LEU A 1 99 ? 22.099 -15.384 -7.440 1.00 88.50 99 LEU A C 1
ATOM 767 O O . LEU A 1 99 ? 22.197 -14.224 -7.046 1.00 88.50 99 LEU A O 1
ATOM 771 N N . ARG A 1 100 ? 23.172 -16.172 -7.607 1.00 88.50 100 ARG A N 1
ATOM 772 C CA . ARG A 1 100 ? 24.547 -15.709 -7.353 1.00 88.50 100 ARG A CA 1
ATOM 773 C C . ARG A 1 100 ? 24.924 -14.549 -8.275 1.00 88.50 100 ARG A C 1
ATOM 775 O O . ARG A 1 100 ? 25.463 -13.562 -7.789 1.00 88.50 100 ARG A O 1
ATOM 782 N N . ALA A 1 101 ? 24.560 -14.629 -9.555 1.00 89.56 101 ALA A N 1
ATOM 783 C CA . ALA A 1 101 ? 24.806 -13.565 -10.529 1.00 89.56 101 ALA A CA 1
ATOM 784 C C . ALA A 1 101 ? 24.106 -12.233 -10.187 1.00 89.56 101 ALA A C 1
ATOM 786 O O . ALA A 1 101 ? 24.511 -11.187 -10.677 1.00 89.56 101 ALA A O 1
ATOM 787 N N . CYS A 1 102 ? 23.067 -12.237 -9.341 1.00 84.62 102 CYS A N 1
ATOM 788 C CA . CYS A 1 102 ? 22.419 -11.008 -8.870 1.00 84.62 102 CYS A CA 1
ATOM 789 C C . CYS A 1 102 ? 23.196 -10.284 -7.750 1.00 84.62 102 CYS A C 1
ATOM 791 O O . CYS A 1 102 ? 22.792 -9.187 -7.358 1.00 84.62 102 CYS A O 1
ATOM 793 N N . CYS A 1 103 ? 24.238 -10.905 -7.186 1.00 84.25 103 CYS A N 1
ATOM 794 C CA . CYS A 1 103 ? 25.025 -10.392 -6.059 1.00 84.25 103 CYS A CA 1
ATOM 795 C C . CYS A 1 103 ? 26.484 -10.058 -6.419 1.00 84.25 103 CYS A C 1
ATOM 797 O O . CYS A 1 103 ? 27.226 -9.623 -5.536 1.00 84.25 103 CYS A O 1
ATOM 799 N N . GLU A 1 104 ? 26.884 -10.296 -7.669 1.00 66.19 104 GLU A N 1
ATOM 800 C CA . GLU A 1 104 ? 28.188 -9.932 -8.246 1.00 66.19 104 GLU A CA 1
ATOM 801 C C . GLU A 1 104 ? 28.108 -8.565 -8.941 1.00 66.19 104 GLU A C 1
ATOM 803 O O . GLU A 1 104 ? 29.091 -7.798 -8.821 1.00 66.19 104 GLU A O 1
#

Secondary structure (DSSP, 8-state):
-HHHHHHHHHHHHHHHHHHHHHHHHHHHHHHHHHHHS-HHHHHHHHHHHS---S---HHHHHHHHHHHHHHTTHHHHHHHHHHHHHHHHHHHHS-HHHHHHT--

Organism: NCBI:txid1333877

Sequence (104 aa):
MVEALVAQEAAGRAEERQRAARLREVVVQKKAELEAMPMAELRDLCSAEAGVKGQLTKQSRVEMLMKAWQEADGVDKALAKRSRDEREEQLNALDKEALRACCE

Radius of gyration: 20.35 Å; chains: 1; bounding box: 50×36×56 Å

pLDDT: mean 90.78, std 5.31, range [66.19, 96.06]

Foldseek 3Di:
DVVVVVVVVVVVVVVVVVVVVLLVVLLVVLLVVLLPDDPVVLQVLCCVQVVDDDDDDSVVSSVSSSVSCVVVVNSVVSVVVVVVVVVVVVLVPDDPVVNVVVVD